Protein AF-A0A821EGK1-F1 (afdb_monomer)

pLDDT: mean 88.08, std 10.1, range [45.06, 96.31]

Secondary structure (DSSP, 8-state):
--HHHHHHHHHHHHHHHHHHHHHTTTT---SHHHHHHHHHHHHHTT---TTPPP-----TTHHHHS-HHHHHHHHHHHHHHTT-SEETTEEHHHHHHHHHHHHHTT---

Mean predicted aligned error: 6.07 Å

Foldseek 3Di:
DPVVLLVLQVVLCVQCVVVCVVPPVVPDDPDPVSVVVVVVVCVVVVVDDPPDDDDDDDDPPPVVPPDLVVVLVVVLVSCVVVPHCDTPNHGSVVSSVSSSSCSVVVPHD

Sequence (109 aa):
MNMPTTGISKFLDKIIRPIFDKHARSTTIIDGVDLIHRLEAYTTNGYLKPKTYLCTFDITDLYTMLPQEQSLDILIEFLAQHGYQKVQNIPIDIIRKLAIIVIKENVFV

Structure (mmCIF, N/CA/C/O backbone):
data_AF-A0A821EGK1-F1
#
_entry.id   AF-A0A821EGK1-F1
#
loop_
_atom_site.group_PDB
_atom_site.id
_atom_site.type_symbol
_atom_site.label_atom_id
_atom_site.label_alt_id
_atom_site.label_comp_id
_atom_site.label_asym_id
_atom_site.label_entity_id
_atom_site.label_seq_id
_atom_site.pdbx_PDB_ins_code
_atom_site.Cartn_x
_atom_site.Cartn_y
_atom_site.Cartn_z
_atom_site.occupancy
_atom_site.B_iso_or_equiv
_atom_site.auth_seq_id
_atom_site.auth_comp_id
_atom_site.auth_asym_id
_atom_site.auth_atom_id
_atom_site.pdbx_PDB_model_num
ATOM 1 N N . MET A 1 1 ? 20.952 15.589 -5.021 1.00 45.06 1 MET A N 1
ATOM 2 C CA . MET A 1 1 ? 19.787 16.089 -5.785 1.00 45.06 1 MET A CA 1
ATOM 3 C C . MET A 1 1 ? 19.692 15.263 -7.070 1.00 45.06 1 MET A C 1
ATOM 5 O O . MET A 1 1 ? 20.195 15.686 -8.100 1.00 45.06 1 MET A O 1
ATOM 9 N N . ASN A 1 2 ? 19.129 14.049 -7.009 1.00 58.06 2 ASN A N 1
ATOM 10 C CA . ASN A 1 2 ? 19.036 13.154 -8.176 1.00 58.06 2 ASN A CA 1
ATOM 11 C C . ASN A 1 2 ? 17.742 13.458 -8.951 1.00 58.06 2 ASN A C 1
ATOM 13 O O . ASN A 1 2 ? 16.775 12.702 -8.889 1.00 58.06 2 ASN A O 1
ATOM 17 N N . MET A 1 3 ? 17.720 14.597 -9.661 1.00 68.44 3 MET A N 1
ATOM 18 C CA . MET A 1 3 ? 16.572 15.044 -10.473 1.00 68.44 3 MET A CA 1
ATOM 19 C C . MET A 1 3 ? 15.967 13.952 -11.386 1.00 68.44 3 MET A C 1
ATOM 21 O O . MET A 1 3 ? 14.739 13.878 -11.457 1.00 68.44 3 MET A O 1
ATOM 25 N N . PRO A 1 4 ? 16.759 13.079 -12.046 1.00 76.81 4 PRO A N 1
ATOM 26 C CA . PRO A 1 4 ? 16.209 12.018 -12.891 1.00 76.81 4 PRO A CA 1
ATOM 27 C C . PRO A 1 4 ? 15.414 10.972 -12.099 1.00 76.81 4 PRO A C 1
ATOM 29 O O . PRO A 1 4 ? 14.304 10.615 -12.488 1.00 76.81 4 PRO A O 1
ATOM 32 N N . THR A 1 5 ? 15.939 10.525 -10.956 1.00 82.25 5 THR A N 1
ATOM 33 C CA . THR A 1 5 ? 15.305 9.505 -10.108 1.00 82.25 5 THR A CA 1
ATOM 34 C C . THR A 1 5 ? 14.008 10.018 -9.487 1.00 82.25 5 THR A C 1
ATOM 36 O O . THR A 1 5 ? 13.006 9.308 -9.474 1.00 82.25 5 THR A O 1
ATOM 39 N N . THR A 1 6 ? 13.977 11.284 -9.061 1.00 85.62 6 THR A N 1
ATOM 40 C CA . THR A 1 6 ? 12.742 11.950 -8.611 1.00 85.62 6 THR A CA 1
ATOM 41 C C . THR A 1 6 ? 11.693 11.994 -9.727 1.00 85.62 6 THR A C 1
ATOM 43 O O . THR A 1 6 ? 10.507 11.800 -9.464 1.00 85.62 6 THR A O 1
ATOM 46 N N . GLY A 1 7 ? 12.113 12.217 -10.978 1.00 88.12 7 GLY A N 1
ATOM 47 C CA . GLY A 1 7 ? 11.231 12.155 -12.146 1.00 88.12 7 GLY A CA 1
ATOM 48 C C . GLY A 1 7 ? 10.629 10.764 -12.357 1.00 88.12 7 GLY A C 1
ATOM 49 O O . GLY A 1 7 ? 9.425 10.651 -12.581 1.00 88.12 7 GLY A O 1
ATOM 50 N N . ILE A 1 8 ? 11.440 9.712 -12.210 1.00 88.75 8 ILE A N 1
ATOM 51 C CA . ILE A 1 8 ? 10.978 8.317 -12.283 1.00 88.75 8 ILE A CA 1
ATOM 52 C C . ILE A 1 8 ? 9.999 8.007 -11.145 1.00 88.75 8 ILE A C 1
ATOM 54 O O . ILE A 1 8 ? 8.943 7.440 -11.413 1.00 88.75 8 ILE A O 1
ATOM 58 N N . SER A 1 9 ? 10.291 8.421 -9.906 1.00 88.88 9 SER A N 1
ATOM 59 C CA . SER A 1 9 ? 9.383 8.216 -8.766 1.00 88.88 9 SER A CA 1
ATOM 60 C C . SER A 1 9 ? 8.027 8.878 -8.999 1.00 88.88 9 SER A C 1
ATOM 62 O O . SER A 1 9 ? 6.997 8.222 -8.881 1.00 88.88 9 SER A O 1
ATOM 64 N N . LYS A 1 10 ? 8.009 10.153 -9.409 1.00 92.00 10 LYS A N 1
ATOM 65 C CA . LYS A 1 10 ? 6.759 10.874 -9.717 1.00 92.00 10 LYS A CA 1
ATOM 66 C C . LYS A 1 10 ? 5.984 10.231 -10.863 1.00 92.00 10 LYS A C 1
ATOM 68 O O . LYS A 1 10 ? 4.757 10.205 -10.853 1.00 92.00 10 LYS A O 1
ATOM 73 N N . PHE A 1 11 ? 6.695 9.739 -11.873 1.00 92.88 11 PHE A N 1
ATOM 74 C CA . PHE A 1 11 ? 6.076 9.032 -12.984 1.00 92.88 11 PHE A CA 1
ATOM 75 C C . PHE A 1 11 ? 5.440 7.714 -12.534 1.00 92.88 11 PHE A C 1
ATOM 77 O O . PHE A 1 11 ? 4.289 7.452 -12.879 1.00 92.88 11 PHE A O 1
ATOM 84 N N . LEU A 1 12 ? 6.160 6.914 -11.743 1.00 92.56 12 LEU A N 1
ATOM 85 C CA . LEU A 1 12 ? 5.641 5.673 -11.178 1.00 92.56 12 LEU A CA 1
ATOM 86 C C . LEU A 1 12 ? 4.432 5.926 -10.280 1.00 92.56 12 LEU A C 1
ATOM 88 O O . LEU A 1 12 ? 3.421 5.248 -10.443 1.00 92.56 12 LEU A O 1
ATOM 92 N N . ASP A 1 13 ? 4.491 6.933 -9.408 1.00 92.25 13 ASP A N 1
ATOM 93 C CA . ASP A 1 13 ? 3.347 7.334 -8.590 1.00 92.25 13 ASP A CA 1
ATOM 94 C C . ASP A 1 13 ? 2.137 7.670 -9.471 1.00 92.25 13 ASP A C 1
ATOM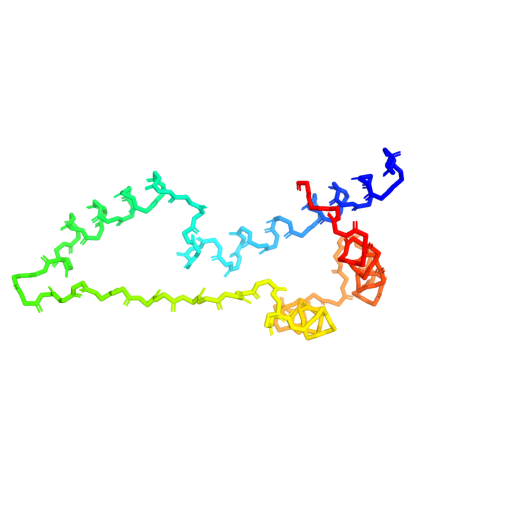 96 O O . ASP A 1 13 ? 1.077 7.067 -9.326 1.00 92.25 13 ASP A O 1
ATOM 100 N N . LYS A 1 14 ? 2.313 8.514 -10.492 1.00 94.38 14 LYS A N 1
ATOM 101 C CA . LYS A 1 14 ? 1.229 8.898 -11.408 1.00 94.38 14 LYS A CA 1
ATOM 102 C C . LYS A 1 14 ? 0.544 7.704 -12.085 1.00 94.38 14 LYS A C 1
ATOM 104 O O . LYS A 1 14 ? -0.661 7.767 -12.339 1.00 94.38 14 LYS A O 1
ATOM 109 N N . ILE A 1 15 ? 1.285 6.652 -12.436 1.00 94.25 15 ILE A N 1
ATOM 110 C CA . ILE A 1 15 ? 0.708 5.493 -13.135 1.00 94.25 15 ILE A CA 1
ATOM 111 C C . ILE A 1 15 ? 0.181 4.415 -12.179 1.00 94.25 15 ILE A C 1
ATOM 113 O O . ILE A 1 15 ? -0.791 3.741 -12.522 1.00 94.25 15 ILE A O 1
ATOM 117 N N . ILE A 1 16 ? 0.786 4.257 -10.996 1.00 92.62 16 ILE A N 1
ATOM 118 C CA . ILE A 1 16 ? 0.422 3.225 -10.013 1.00 92.62 16 ILE A CA 1
ATOM 119 C C . ILE A 1 16 ? -0.681 3.720 -9.069 1.00 92.62 16 ILE A C 1
ATOM 121 O O . ILE A 1 16 ? -1.578 2.942 -8.741 1.00 92.62 16 ILE A O 1
ATOM 125 N N . ARG A 1 17 ? -0.673 5.000 -8.668 1.00 92.88 17 ARG A N 1
ATOM 126 C CA . ARG A 1 17 ? -1.635 5.586 -7.717 1.00 92.88 17 ARG A CA 1
ATOM 127 C C . ARG A 1 17 ? -3.096 5.300 -8.079 1.00 92.88 17 ARG A C 1
ATOM 129 O O . ARG A 1 17 ? -3.806 4.811 -7.207 1.00 92.88 17 ARG A O 1
ATOM 136 N N . PRO A 1 18 ? -3.550 5.447 -9.341 1.00 94.94 18 PRO A N 1
ATOM 137 C CA . PRO A 1 18 ? -4.935 5.128 -9.692 1.00 94.94 18 PRO A CA 1
ATOM 138 C C . PRO A 1 18 ? -5.287 3.640 -9.526 1.00 94.94 18 PRO A C 1
ATOM 140 O O . PRO A 1 18 ? -6.437 3.297 -9.260 1.00 94.94 18 PRO A O 1
ATOM 143 N N . ILE A 1 19 ? -4.311 2.741 -9.692 1.00 94.81 19 ILE A N 1
ATOM 144 C CA . ILE A 1 19 ? -4.501 1.296 -9.494 1.00 94.81 19 ILE A CA 1
ATOM 145 C C . ILE A 1 19 ? -4.605 0.998 -7.997 1.00 94.81 19 ILE A C 1
ATOM 147 O O . ILE A 1 19 ? -5.508 0.275 -7.576 1.00 94.81 19 ILE A O 1
ATOM 151 N N . PHE A 1 20 ? -3.725 1.598 -7.194 1.00 92.75 20 PHE A N 1
ATOM 152 C CA . PHE A 1 20 ? -3.800 1.535 -5.737 1.00 92.75 20 PHE A CA 1
ATOM 153 C C . PHE A 1 20 ? -5.151 2.057 -5.225 1.00 92.75 20 PHE A C 1
ATOM 155 O O . PHE A 1 20 ? -5.821 1.372 -4.450 1.00 92.75 20 PHE A O 1
ATOM 162 N N . ASP A 1 21 ? -5.595 3.216 -5.713 1.00 93.69 21 ASP A N 1
ATOM 163 C CA . ASP A 1 21 ? -6.856 3.835 -5.301 1.00 93.69 21 ASP A CA 1
ATOM 164 C C . ASP A 1 21 ? -8.064 2.952 -5.613 1.00 93.69 21 ASP A C 1
ATOM 166 O O . ASP A 1 21 ? -9.015 2.872 -4.836 1.00 93.69 21 ASP A O 1
ATOM 170 N N . LYS A 1 22 ? -8.003 2.232 -6.732 1.00 95.06 22 LYS A N 1
ATOM 171 C CA . LYS A 1 22 ? -9.056 1.312 -7.149 1.00 95.06 22 LYS A CA 1
ATOM 172 C C . LYS A 1 22 ? -9.104 0.029 -6.316 1.00 95.06 22 LYS A C 1
ATOM 174 O O . LYS A 1 22 ? -10.196 -0.472 -6.059 1.00 95.06 22 LYS A O 1
ATOM 179 N N . HIS A 1 23 ? -7.953 -0.534 -5.950 1.00 94.88 23 HIS A N 1
ATOM 180 C CA . HIS A 1 23 ? -7.878 -1.905 -5.430 1.00 94.88 23 HIS A CA 1
ATOM 181 C C . HIS A 1 23 ? -7.527 -2.015 -3.942 1.00 94.88 23 HIS A C 1
ATOM 183 O O . HIS A 1 23 ? -7.951 -2.973 -3.304 1.00 94.88 23 HIS A O 1
ATOM 189 N N . ALA A 1 24 ? -6.794 -1.054 -3.381 1.00 93.00 24 ALA A N 1
ATOM 190 C CA . ALA A 1 24 ? -6.252 -1.140 -2.022 1.00 93.00 24 ALA A CA 1
ATOM 191 C C . ALA A 1 24 ? -6.717 -0.007 -1.095 1.00 93.00 24 ALA A C 1
ATOM 193 O O . ALA A 1 24 ? -6.743 -0.176 0.125 1.00 93.00 24 ALA A O 1
ATOM 194 N N . ARG A 1 25 ? -7.147 1.143 -1.635 1.00 91.88 25 ARG A N 1
ATOM 195 C CA . ARG A 1 25 ? -7.533 2.308 -0.818 1.00 91.88 25 ARG A CA 1
ATOM 196 C C . ARG A 1 25 ? -8.608 2.003 0.214 1.00 91.88 25 ARG A C 1
ATOM 198 O O . ARG A 1 25 ? -8.551 2.552 1.310 1.00 91.88 25 ARG A O 1
ATOM 205 N N . SER A 1 26 ? -9.574 1.143 -0.099 1.00 90.75 26 SER A N 1
ATOM 206 C CA . SER A 1 26 ? -10.650 0.783 0.833 1.00 90.75 26 SER A CA 1
ATOM 207 C C . SER A 1 26 ? -10.129 0.073 2.087 1.00 90.75 26 SER A C 1
ATOM 209 O O . SER A 1 26 ? -10.703 0.250 3.159 1.00 90.75 26 SER A O 1
ATOM 211 N N . THR A 1 27 ? -9.009 -0.643 1.997 1.00 90.38 27 THR A N 1
ATOM 212 C CA . THR A 1 27 ? -8.388 -1.375 3.111 1.00 90.38 27 THR A CA 1
ATOM 213 C C . THR A 1 27 ? -7.191 -0.655 3.727 1.00 90.38 27 THR A C 1
ATOM 215 O O . THR A 1 27 ? -6.785 -0.994 4.833 1.00 90.38 27 THR A O 1
ATOM 218 N N . THR A 1 28 ? -6.628 0.344 3.046 1.00 91.56 28 THR A N 1
ATOM 219 C CA . THR A 1 28 ? -5.462 1.090 3.530 1.00 91.56 28 THR A CA 1
ATOM 220 C C . THR A 1 28 ? -5.870 2.356 4.276 1.00 91.56 28 THR A C 1
ATOM 222 O O . THR A 1 28 ? -6.589 3.204 3.741 1.00 91.56 28 THR A O 1
ATOM 225 N N . ILE A 1 29 ? -5.349 2.494 5.494 1.00 91.12 29 ILE A N 1
ATOM 226 C CA . ILE A 1 29 ? -5.346 3.739 6.265 1.00 91.12 29 ILE A CA 1
ATOM 227 C C . ILE A 1 29 ? -4.140 4.560 5.808 1.00 91.12 29 ILE A C 1
ATOM 229 O O . ILE A 1 29 ? -3.017 4.060 5.842 1.00 91.12 29 ILE A O 1
ATOM 233 N N . ILE A 1 30 ? -4.372 5.789 5.352 1.00 90.00 30 ILE A N 1
ATOM 234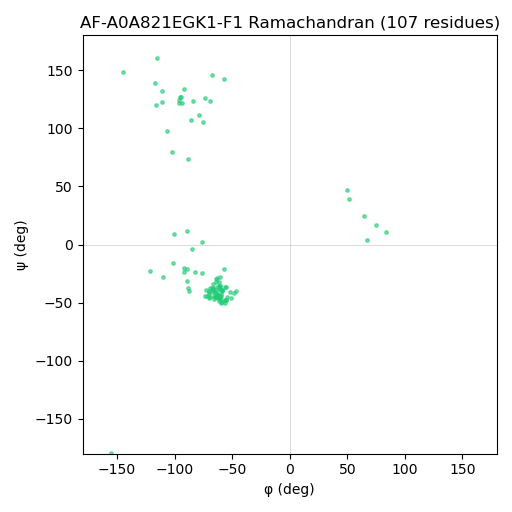 C CA . ILE A 1 30 ? -3.297 6.644 4.815 1.00 90.00 30 ILE A CA 1
ATOM 235 C C . ILE A 1 30 ? -2.618 7.455 5.920 1.00 90.00 30 ILE A C 1
ATOM 237 O O . ILE A 1 30 ? -1.400 7.608 5.915 1.00 90.00 30 ILE A O 1
ATOM 241 N N . ASP A 1 31 ? -3.401 7.971 6.863 1.00 90.75 31 ASP A N 1
ATOM 242 C CA . ASP A 1 31 ? -2.920 8.813 7.950 1.00 90.75 31 ASP A CA 1
ATOM 243 C C . ASP A 1 31 ? -3.869 8.758 9.160 1.00 90.75 31 ASP A C 1
ATOM 245 O O . ASP A 1 31 ? -4.884 8.052 9.166 1.00 90.75 31 ASP A O 1
ATOM 249 N N . GLY A 1 32 ? -3.523 9.506 10.211 1.00 91.94 32 GLY A N 1
ATOM 250 C CA . GLY A 1 32 ? -4.329 9.582 11.426 1.00 91.94 32 GLY A CA 1
ATOM 251 C C . GLY A 1 32 ? -5.712 10.200 11.207 1.00 91.94 32 GLY A C 1
ATOM 252 O O . GLY A 1 32 ? -6.663 9.786 11.861 1.00 91.94 32 GLY A O 1
ATOM 253 N N . VAL A 1 33 ? -5.864 11.144 10.277 1.00 94.75 33 VAL A N 1
ATOM 254 C CA . VAL A 1 33 ? -7.158 11.786 9.998 1.00 94.75 33 VAL A CA 1
ATOM 255 C C . VAL A 1 33 ? -8.092 10.805 9.281 1.00 94.75 33 VAL A C 1
ATOM 257 O O . VAL A 1 33 ? -9.249 10.652 9.672 1.00 94.75 33 VAL A O 1
ATOM 260 N N . ASP A 1 34 ? -7.582 10.078 8.285 1.00 94.19 34 ASP A N 1
ATOM 261 C CA . ASP A 1 34 ? -8.285 8.993 7.593 1.00 94.19 34 ASP A CA 1
ATOM 262 C C . ASP A 1 34 ? -8.695 7.882 8.570 1.00 94.19 34 ASP A C 1
ATOM 264 O O . ASP A 1 34 ? -9.819 7.382 8.499 1.00 94.19 34 ASP A O 1
ATOM 268 N N . LEU A 1 35 ? -7.827 7.535 9.529 1.00 93.81 35 LEU A N 1
ATOM 269 C CA . LEU A 1 35 ? -8.159 6.587 10.594 1.00 93.81 35 LEU A CA 1
ATOM 270 C C . LEU A 1 35 ? -9.347 7.061 11.438 1.00 93.81 35 LEU A C 1
ATOM 272 O O . LEU A 1 35 ? -10.284 6.287 11.643 1.00 93.81 35 LEU A O 1
ATOM 276 N N . ILE A 1 36 ? -9.321 8.306 11.920 1.00 94.88 36 ILE A N 1
ATOM 277 C CA . ILE A 1 36 ? -10.394 8.842 12.768 1.00 94.88 36 ILE A CA 1
ATOM 278 C C . ILE A 1 36 ? -11.725 8.851 12.013 1.00 94.88 36 ILE A C 1
ATOM 280 O O . ILE A 1 36 ? -12.697 8.286 12.514 1.00 94.88 36 ILE A O 1
ATOM 284 N N . HIS A 1 37 ? -11.762 9.361 10.778 1.00 94.81 37 HIS A N 1
ATOM 285 C CA . HIS A 1 37 ? -12.990 9.356 9.972 1.00 94.81 37 HIS A CA 1
ATOM 286 C C . HIS A 1 37 ? -13.534 7.935 9.737 1.00 94.81 37 HIS A C 1
ATOM 288 O O . HIS A 1 37 ? -14.744 7.696 9.796 1.00 94.81 37 HIS A O 1
ATOM 294 N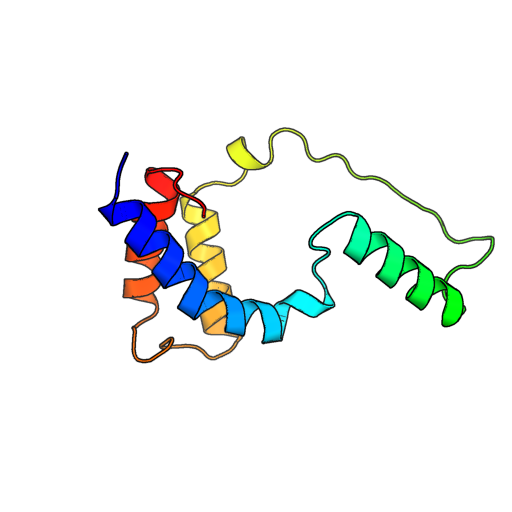 N . ARG A 1 38 ? -12.655 6.953 9.498 1.00 93.19 38 ARG A N 1
ATOM 295 C CA . ARG A 1 38 ? -13.060 5.545 9.342 1.00 93.19 38 ARG A CA 1
ATOM 296 C C . ARG A 1 38 ? -13.591 4.946 10.640 1.00 93.19 38 ARG A C 1
ATOM 298 O O . ARG A 1 38 ? -14.549 4.175 10.596 1.00 93.19 38 ARG A O 1
ATOM 305 N N . LEU A 1 39 ? -13.006 5.297 11.783 1.00 93.06 39 LEU A N 1
ATOM 306 C CA . LEU A 1 39 ? -13.462 4.838 13.095 1.00 93.06 39 LEU A CA 1
ATOM 307 C C . LEU A 1 39 ? -14.824 5.447 13.468 1.00 93.06 39 LEU A C 1
ATOM 309 O O . LEU A 1 39 ? -15.681 4.748 14.014 1.00 93.06 39 LEU A O 1
ATOM 313 N N . GLU A 1 40 ? -15.066 6.709 13.118 1.00 95.25 40 GLU A N 1
ATOM 314 C CA . GLU A 1 40 ? -16.375 7.358 13.264 1.00 95.25 40 GLU A CA 1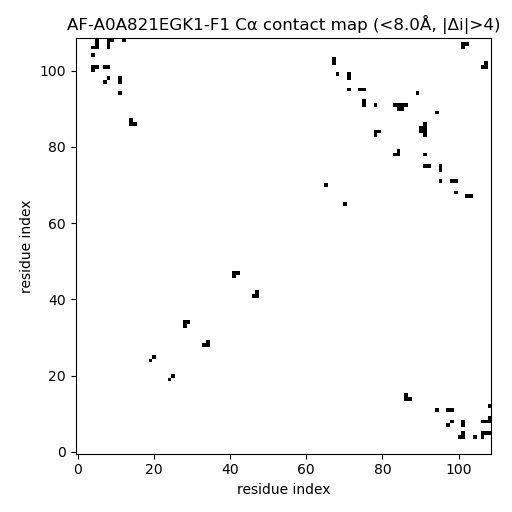
ATOM 315 C C . GLU A 1 40 ? -17.444 6.665 12.413 1.00 95.25 40 GLU A C 1
ATOM 317 O O . GLU A 1 40 ? -18.526 6.344 12.914 1.00 95.25 40 GLU A O 1
ATOM 322 N N . ALA A 1 41 ? -17.135 6.347 11.151 1.00 94.56 41 ALA A N 1
ATOM 323 C CA . ALA A 1 41 ? -18.036 5.585 10.287 1.00 94.56 41 ALA A CA 1
ATOM 324 C C . ALA A 1 41 ? -18.295 4.170 10.838 1.00 94.56 41 ALA A C 1
ATOM 326 O O . ALA A 1 41 ? -19.437 3.710 10.879 1.00 94.56 41 ALA A O 1
ATOM 327 N N . TYR A 1 42 ? -17.252 3.485 11.315 1.00 93.69 42 TYR A N 1
ATOM 328 C CA . TYR A 1 42 ? -17.357 2.169 11.953 1.00 93.69 42 TYR A CA 1
ATOM 329 C C . TYR A 1 42 ? -18.267 2.201 13.193 1.00 93.69 42 TYR A C 1
ATOM 331 O O . TYR A 1 42 ? -19.078 1.296 13.407 1.00 93.69 42 TYR A O 1
ATOM 339 N N . THR A 1 43 ? -18.179 3.278 13.975 1.00 94.81 43 THR A N 1
ATOM 340 C CA . THR A 1 43 ? -19.022 3.518 15.153 1.00 94.81 43 THR A CA 1
ATOM 341 C C . THR A 1 43 ? -20.466 3.826 14.758 1.00 94.81 43 THR A C 1
AT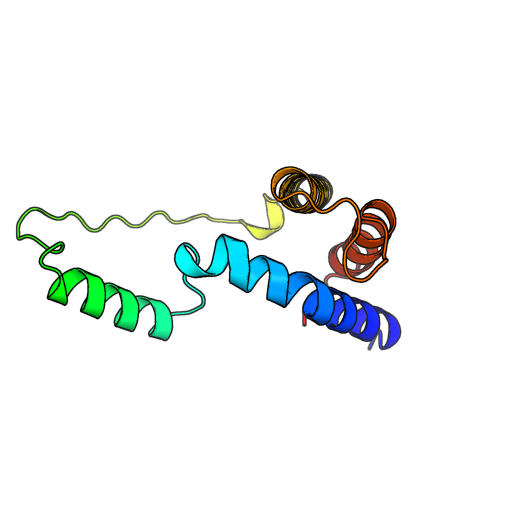OM 343 O O . THR A 1 43 ? -21.385 3.216 15.298 1.00 94.81 43 THR A O 1
ATOM 346 N N . THR A 1 44 ? -20.673 4.702 13.771 1.00 96.31 44 THR A N 1
ATOM 347 C CA . THR A 1 44 ? -22.002 5.089 13.259 1.00 96.31 44 THR A CA 1
ATOM 348 C C . THR A 1 44 ? -22.770 3.890 12.701 1.00 96.31 44 T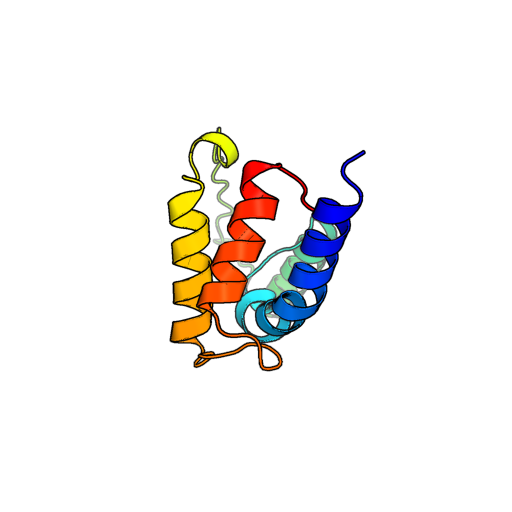HR A C 1
ATOM 350 O O . THR A 1 44 ? -23.974 3.769 12.903 1.00 96.31 44 THR A O 1
ATOM 353 N N . ASN A 1 45 ? -22.062 2.950 12.071 1.00 95.75 45 ASN A N 1
ATOM 354 C CA . ASN A 1 45 ? -22.634 1.698 11.574 1.00 95.75 45 ASN A CA 1
ATOM 355 C C . ASN A 1 45 ? -22.905 0.652 12.680 1.00 95.75 45 ASN A C 1
ATOM 357 O O . ASN A 1 45 ? -23.328 -0.465 12.385 1.00 95.75 45 ASN A O 1
ATOM 361 N N . GLY A 1 46 ? -22.652 0.978 13.952 1.00 95.38 46 GLY A N 1
ATOM 362 C CA . GLY A 1 46 ? -22.920 0.103 15.097 1.00 95.38 46 GLY A CA 1
ATOM 363 C C . GLY A 1 46 ? -21.934 -1.060 15.260 1.00 95.38 46 GLY A C 1
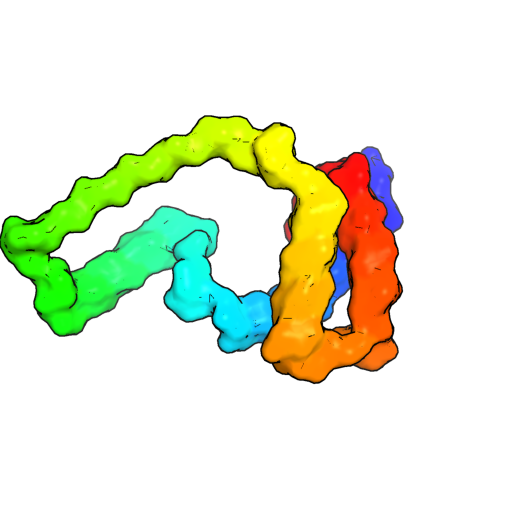ATOM 364 O O . GLY A 1 46 ? -22.227 -2.025 15.975 1.00 95.38 46 GLY A O 1
ATOM 365 N N . TYR A 1 47 ? -20.770 -1.005 14.604 1.00 94.75 47 TYR A N 1
ATOM 366 C CA . TYR A 1 47 ? -19.771 -2.073 14.684 1.00 94.75 47 TYR A CA 1
ATOM 367 C C . TYR A 1 47 ? -18.881 -1.973 15.931 1.00 94.75 47 TYR A C 1
ATOM 369 O O . TYR A 1 47 ? -18.353 -2.990 16.390 1.00 94.75 47 TYR A O 1
ATOM 377 N N . LEU A 1 48 ? -18.736 -0.776 16.514 1.00 94.38 48 LEU A N 1
ATOM 378 C CA . LEU A 1 48 ? -18.052 -0.586 17.792 1.00 94.38 48 LEU A CA 1
ATOM 379 C C . LEU A 1 48 ? -18.989 -0.971 18.945 1.00 94.38 48 LEU A C 1
ATOM 381 O O . LEU A 1 48 ? -19.991 -0.304 19.197 1.00 94.38 48 LEU A O 1
ATOM 385 N N . LYS A 1 49 ? -18.673 -2.065 19.643 1.00 94.38 49 LYS A N 1
ATOM 386 C CA . LYS A 1 49 ? -19.479 -2.617 20.740 1.00 94.38 49 LYS A CA 1
ATOM 387 C C . LYS A 1 49 ? -18.702 -2.546 22.057 1.00 94.38 49 LYS A C 1
ATOM 389 O O . LYS A 1 49 ? -17.475 -2.542 22.031 1.00 94.38 49 LYS A O 1
ATOM 394 N N . PRO A 1 50 ? -19.371 -2.625 23.223 1.00 94.06 50 PRO A N 1
ATOM 395 C CA . PRO A 1 50 ? -18.687 -2.649 24.522 1.00 94.06 50 PRO A CA 1
ATOM 396 C C . PRO A 1 50 ? -17.656 -3.779 24.690 1.00 94.06 50 PRO A C 1
ATOM 398 O O . PRO A 1 50 ? -16.781 -3.690 25.540 1.00 94.06 50 PRO A O 1
ATOM 401 N N . LYS A 1 51 ? -17.766 -4.854 23.897 1.00 94.56 51 LYS A N 1
ATOM 402 C CA . LYS A 1 51 ? -16.836 -5.997 23.891 1.00 94.56 51 LYS A CA 1
ATOM 403 C C . LYS A 1 51 ? -15.812 -5.951 22.748 1.00 94.56 51 LYS A C 1
ATOM 405 O O . LYS A 1 51 ? -15.141 -6.948 22.500 1.00 94.56 51 LYS A O 1
ATOM 410 N N . THR A 1 52 ? -15.730 -4.850 22.005 1.00 93.75 52 THR A N 1
ATOM 411 C CA . THR A 1 52 ? -14.716 -4.682 20.961 1.00 93.75 52 THR A CA 1
ATOM 412 C C . THR A 1 52 ? -13.363 -4.434 21.618 1.00 93.75 52 THR A C 1
ATOM 414 O O . THR A 1 52 ? -13.220 -3.514 22.418 1.00 93.75 52 THR A O 1
ATOM 417 N N . TYR A 1 53 ? -12.368 -5.243 21.260 1.00 93.56 53 TYR A N 1
ATOM 418 C CA . TYR A 1 53 ? -10.989 -5.046 21.693 1.00 93.56 53 TYR A CA 1
ATOM 419 C C . TYR A 1 53 ? -10.239 -4.202 20.670 1.00 93.56 53 TYR A C 1
ATOM 421 O O . TYR A 1 53 ? -10.310 -4.462 19.469 1.00 93.56 53 TYR A O 1
ATOM 429 N N . LEU A 1 54 ? -9.508 -3.207 21.164 1.00 90.06 54 LEU A N 1
ATOM 430 C CA . LEU A 1 54 ? -8.509 -2.494 20.384 1.00 90.06 54 LEU A CA 1
ATOM 431 C C . LEU A 1 54 ? -7.155 -3.131 20.684 1.00 90.06 54 LEU A C 1
ATOM 433 O O . LEU A 1 54 ? -6.740 -3.196 21.841 1.00 90.06 54 LEU A O 1
ATOM 437 N N . CYS A 1 55 ? -6.496 -3.617 19.640 1.00 90.50 55 CYS A N 1
ATOM 438 C CA . CYS A 1 55 ? -5.178 -4.229 19.725 1.00 90.50 55 CYS A CA 1
ATOM 439 C C . CYS A 1 55 ? -4.200 -3.394 18.906 1.00 90.50 55 CYS A C 1
ATOM 441 O O . CYS A 1 55 ? -4.525 -2.973 17.795 1.00 90.50 55 CYS A O 1
ATOM 443 N N . THR A 1 56 ? -2.998 -3.210 19.436 1.00 87.94 56 THR A N 1
ATOM 444 C CA . THR A 1 56 ? -1.894 -2.573 18.721 1.00 87.94 56 THR A CA 1
ATOM 445 C C . THR A 1 56 ? -0.841 -3.627 18.438 1.00 87.94 56 THR A C 1
ATOM 447 O O . THR A 1 56 ? -0.454 -4.374 19.335 1.00 87.94 56 THR A O 1
ATOM 450 N N . PHE A 1 57 ? -0.377 -3.671 17.195 1.00 84.81 57 PHE A N 1
ATOM 451 C CA . PHE A 1 57 ? 0.809 -4.420 16.809 1.00 84.81 57 PHE A CA 1
ATOM 452 C C . PHE A 1 57 ? 1.876 -3.402 16.452 1.00 84.81 57 PHE A C 1
ATOM 454 O O . PHE A 1 57 ? 1.643 -2.548 15.598 1.00 84.81 57 PHE A O 1
ATOM 461 N N . ASP A 1 58 ? 3.012 -3.477 17.131 1.00 82.94 58 ASP A N 1
ATOM 462 C CA . ASP A 1 58 ? 4.172 -2.674 16.784 1.00 82.94 58 ASP A CA 1
ATOM 463 C C . ASP A 1 58 ? 5.098 -3.516 15.906 1.00 82.94 58 ASP A C 1
ATOM 465 O O . ASP A 1 58 ? 5.470 -4.633 16.276 1.00 82.94 58 ASP A O 1
ATOM 469 N N . ILE A 1 59 ? 5.412 -2.999 14.721 1.00 77.81 59 ILE A N 1
ATOM 470 C CA . ILE A 1 59 ? 6.358 -3.623 13.800 1.00 77.81 59 ILE A CA 1
ATOM 471 C C . ILE A 1 59 ? 7.620 -2.775 13.843 1.00 77.81 59 ILE A C 1
ATOM 473 O O . ILE A 1 59 ? 7.724 -1.748 13.168 1.00 77.81 59 ILE A O 1
ATOM 477 N N . THR A 1 60 ? 8.589 -3.218 14.638 1.00 77.75 60 THR A N 1
ATOM 478 C CA . THR A 1 60 ? 9.925 -2.628 14.646 1.00 77.75 60 THR A CA 1
ATOM 479 C C . THR A 1 60 ? 10.617 -2.927 13.318 1.00 77.75 60 THR A C 1
ATOM 481 O O . THR A 1 60 ? 10.415 -3.991 12.735 1.00 77.75 60 THR A O 1
ATOM 484 N N . ASP A 1 61 ? 11.447 -2.002 12.832 1.00 68.69 61 ASP A N 1
ATOM 485 C CA . ASP A 1 61 ? 12.379 -2.275 11.730 1.00 68.69 61 ASP A CA 1
ATOM 486 C C . ASP A 1 61 ? 11.740 -2.619 10.365 1.00 68.69 61 ASP A C 1
ATOM 488 O O . ASP A 1 61 ? 12.381 -3.213 9.502 1.00 68.69 61 ASP A O 1
ATOM 492 N N . LEU A 1 62 ? 10.500 -2.183 10.101 1.00 65.50 62 LEU A N 1
ATOM 493 C CA . LEU A 1 62 ? 9.779 -2.480 8.849 1.00 65.50 62 LEU A CA 1
ATOM 494 C C . LEU A 1 62 ? 10.611 -2.213 7.574 1.00 65.50 62 LEU A C 1
ATOM 496 O O . LEU A 1 62 ? 10.602 -3.015 6.644 1.00 65.50 62 LEU A O 1
ATOM 500 N N . TYR A 1 63 ? 11.360 -1.107 7.538 1.00 55.59 63 TYR A N 1
ATOM 501 C CA . TYR A 1 63 ? 12.166 -0.715 6.375 1.00 55.59 63 TYR A CA 1
ATOM 502 C C . TYR A 1 63 ? 13.463 -1.515 6.205 1.00 55.59 63 TYR A C 1
ATOM 504 O O . TYR A 1 63 ? 13.969 -1.603 5.088 1.00 55.59 63 TYR A O 1
ATOM 512 N N . THR A 1 64 ? 14.011 -2.092 7.276 1.00 61.84 64 THR A N 1
ATOM 513 C CA . THR A 1 64 ? 15.193 -2.968 7.199 1.00 61.84 64 THR A CA 1
ATOM 514 C C . THR A 1 64 ? 14.794 -4.436 7.044 1.00 61.84 64 THR A C 1
ATOM 516 O O . THR A 1 64 ? 15.591 -5.231 6.548 1.00 61.84 64 THR A O 1
ATOM 519 N N . MET A 1 65 ? 13.556 -4.786 7.408 1.00 62.25 65 MET A N 1
ATOM 520 C CA . MET A 1 65 ? 13.005 -6.133 7.279 1.00 62.25 65 MET A CA 1
ATOM 521 C C . MET A 1 65 ? 12.271 -6.397 5.966 1.00 62.25 65 MET A C 1
ATOM 523 O O . MET A 1 65 ? 12.184 -7.563 5.598 1.00 62.25 65 MET A O 1
ATOM 527 N N . LEU A 1 66 ? 11.758 -5.381 5.259 1.00 65.25 66 LEU A N 1
ATOM 528 C CA . LEU A 1 66 ? 11.170 -5.546 3.922 1.00 65.25 66 LEU A CA 1
ATOM 529 C C . LEU A 1 66 ? 12.283 -5.723 2.878 1.00 65.25 66 LEU A C 1
ATOM 531 O O . LEU A 1 66 ? 12.942 -4.743 2.512 1.00 65.25 66 LEU A O 1
ATOM 535 N N . PRO A 1 67 ? 12.514 -6.936 2.349 1.00 77.31 67 PRO A N 1
ATOM 536 C CA . PRO A 1 67 ? 13.582 -7.149 1.388 1.00 77.31 67 PRO A CA 1
ATOM 537 C C . PRO A 1 67 ? 13.203 -6.449 0.085 1.00 77.31 67 PRO A C 1
ATOM 539 O O . PRO A 1 67 ? 12.145 -6.713 -0.482 1.00 77.31 67 PRO A O 1
ATOM 542 N N . GLN A 1 68 ? 14.062 -5.551 -0.398 1.00 79.88 68 GLN A N 1
ATOM 543 C CA . GLN A 1 68 ? 13.767 -4.688 -1.550 1.00 79.88 68 GLN A CA 1
ATOM 544 C C . GLN A 1 68 ? 13.285 -5.471 -2.785 1.00 79.88 68 GLN A C 1
ATOM 546 O O . GLN A 1 68 ? 12.337 -5.053 -3.444 1.00 79.88 68 GLN A O 1
ATOM 551 N N . GLU A 1 69 ? 13.896 -6.628 -3.063 1.00 84.56 69 GLU A N 1
ATOM 552 C CA . GLU A 1 69 ? 13.480 -7.527 -4.151 1.00 84.56 69 GLU A CA 1
ATOM 553 C C . GLU A 1 69 ? 12.082 -8.118 -3.922 1.00 84.56 69 GLU A C 1
ATOM 555 O O . GLU A 1 69 ? 11.279 -8.155 -4.849 1.00 84.56 69 GLU A O 1
ATOM 560 N N . GLN A 1 70 ? 11.735 -8.489 -2.686 1.00 86.25 70 GLN A N 1
ATOM 561 C CA . GLN A 1 70 ? 10.402 -9.014 -2.374 1.00 86.25 70 GLN A CA 1
ATOM 562 C C . GLN A 1 70 ? 9.324 -7.941 -2.543 1.00 86.25 70 GLN A C 1
ATOM 564 O O . GLN A 1 70 ? 8.256 -8.231 -3.070 1.00 86.25 70 GLN A O 1
ATOM 569 N N . SER A 1 71 ? 9.605 -6.687 -2.178 1.00 86.06 71 SER A N 1
ATOM 570 C CA . SER A 1 71 ? 8.677 -5.571 -2.411 1.00 86.06 71 SER A CA 1
ATOM 571 C C . SER A 1 71 ? 8.381 -5.362 -3.901 1.00 86.06 71 SER A C 1
ATOM 573 O O . SER A 1 71 ? 7.255 -5.031 -4.278 1.00 86.06 71 SER A O 1
ATOM 575 N N . LEU A 1 72 ? 9.377 -5.577 -4.764 1.00 90.94 72 LEU A N 1
ATOM 576 C CA . LEU A 1 72 ? 9.204 -5.510 -6.215 1.00 90.94 72 LEU A CA 1
ATOM 577 C C . LEU A 1 72 ? 8.372 -6.675 -6.731 1.00 90.94 72 LEU A C 1
ATOM 579 O O . LEU A 1 72 ? 7.494 -6.470 -7.567 1.00 90.94 72 LEU A O 1
ATOM 583 N N . ASP A 1 73 ? 8.630 -7.877 -6.230 1.00 91.44 73 ASP A N 1
ATOM 584 C CA . ASP A 1 73 ? 7.885 -9.066 -6.626 1.00 91.44 73 ASP A CA 1
ATOM 585 C C . ASP A 1 73 ? 6.413 -8.956 -6.199 1.00 91.44 73 ASP A C 1
ATOM 587 O O . ASP A 1 73 ? 5.534 -9.201 -7.023 1.00 91.44 73 ASP A O 1
ATOM 591 N N . ILE A 1 74 ? 6.137 -8.447 -4.990 1.00 91.00 74 ILE A N 1
ATOM 592 C CA . ILE A 1 74 ? 4.779 -8.144 -4.506 1.00 91.00 74 ILE A CA 1
ATOM 593 C C . ILE A 1 74 ? 4.080 -7.126 -5.415 1.00 91.00 74 ILE A C 1
ATOM 595 O O . ILE A 1 74 ? 2.908 -7.304 -5.741 1.00 91.00 74 ILE A O 1
ATOM 599 N N . LEU A 1 75 ? 4.770 -6.069 -5.864 1.00 92.19 75 LEU A N 1
ATOM 600 C CA . LEU A 1 75 ? 4.187 -5.093 -6.794 1.00 92.19 75 LEU A CA 1
ATOM 601 C C . LEU A 1 75 ? 3.783 -5.750 -8.123 1.00 92.19 75 LEU A C 1
ATOM 603 O O . LEU A 1 75 ? 2.703 -5.475 -8.649 1.00 92.19 75 LEU A O 1
ATOM 607 N N . ILE A 1 76 ? 4.642 -6.604 -8.681 1.00 95.12 76 ILE A N 1
ATOM 608 C CA . ILE A 1 76 ? 4.363 -7.278 -9.954 1.00 95.12 76 ILE A CA 1
ATOM 609 C C . ILE A 1 76 ? 3.259 -8.317 -9.799 1.00 95.12 76 ILE A C 1
ATOM 611 O O . ILE A 1 76 ? 2.372 -8.387 -10.652 1.00 95.12 76 ILE A O 1
ATOM 615 N N . GLU A 1 77 ? 3.268 -9.067 -8.702 1.00 94.62 77 GLU A N 1
ATOM 616 C CA . GLU A 1 77 ? 2.204 -10.004 -8.368 1.00 94.62 77 GLU A CA 1
ATOM 617 C C . GLU A 1 77 ? 0.864 -9.279 -8.208 1.00 94.62 77 GLU A C 1
ATOM 619 O O . GLU A 1 77 ? -0.114 -9.677 -8.836 1.00 94.62 77 GLU A O 1
ATOM 624 N N . PHE A 1 78 ? 0.824 -8.171 -7.467 1.00 94.44 78 PHE A N 1
ATOM 625 C CA . PHE A 1 78 ? -0.370 -7.339 -7.305 1.00 94.44 78 PHE A CA 1
ATOM 626 C C . PHE A 1 78 ? -0.935 -6.876 -8.657 1.00 94.44 78 PHE A C 1
ATOM 628 O O . PHE A 1 78 ? -2.132 -7.016 -8.922 1.00 94.44 78 PHE A O 1
ATOM 635 N N . LEU A 1 79 ? -0.079 -6.361 -9.547 1.00 95.25 79 LEU A N 1
ATOM 636 C CA . LEU A 1 79 ? -0.498 -5.947 -10.888 1.00 95.25 79 LEU A CA 1
ATOM 637 C C . LEU A 1 79 ? -1.052 -7.135 -11.689 1.00 95.25 79 LEU A C 1
ATOM 639 O O . LEU A 1 79 ? -2.131 -7.026 -12.278 1.00 95.25 79 LEU A O 1
ATOM 643 N N . ALA A 1 80 ? -0.3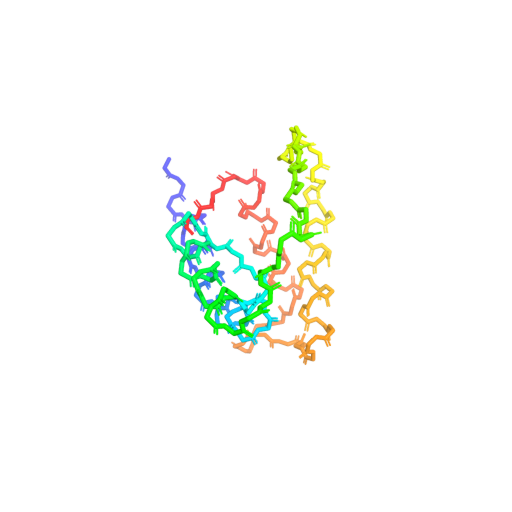68 -8.279 -11.668 1.00 94.75 80 ALA A N 1
ATOM 644 C CA . ALA A 1 80 ? -0.791 -9.478 -12.385 1.00 94.75 80 ALA A CA 1
ATOM 645 C C . ALA A 1 80 ? -2.121 -10.046 -11.856 1.00 94.75 80 ALA A C 1
ATOM 647 O O . ALA A 1 80 ? -3.011 -10.349 -12.654 1.00 94.75 80 ALA A O 1
ATOM 648 N N . GLN A 1 81 ? -2.290 -10.134 -10.532 1.00 95.38 81 GLN A N 1
ATOM 649 C CA . GLN A 1 81 ? -3.507 -10.624 -9.873 1.00 95.38 81 GLN A CA 1
ATOM 650 C C . GLN A 1 81 ? -4.731 -9.756 -10.195 1.00 95.38 81 GLN A C 1
ATOM 652 O O . GLN A 1 81 ? -5.840 -10.273 -10.329 1.00 95.38 81 GLN A O 1
ATOM 657 N N . HIS A 1 82 ? -4.540 -8.449 -10.392 1.00 94.31 82 HIS A N 1
ATOM 658 C CA . HIS A 1 82 ? -5.601 -7.537 -10.827 1.00 94.31 82 HIS A CA 1
ATOM 659 C C . HIS A 1 82 ? -5.737 -7.412 -12.357 1.00 94.31 82 HIS A C 1
ATOM 661 O O . HIS A 1 82 ? -6.469 -6.550 -12.846 1.00 94.31 82 HIS A O 1
ATOM 667 N N . GLY A 1 83 ? -5.081 -8.293 -13.120 1.00 93.50 83 GLY A N 1
ATOM 668 C CA . GLY A 1 83 ? -5.236 -8.413 -14.572 1.00 93.50 83 GLY A CA 1
ATOM 669 C C . GLY A 1 83 ? -4.388 -7.442 -15.399 1.00 93.50 83 GLY A C 1
ATOM 670 O O . GLY A 1 83 ? -4.580 -7.340 -16.613 1.00 93.50 83 GLY A O 1
ATOM 671 N N . TYR A 1 84 ? -3.439 -6.732 -14.787 1.00 94.38 84 TYR A N 1
ATOM 672 C CA . TYR A 1 84 ? -2.556 -5.806 -15.488 1.00 94.38 84 TYR A CA 1
ATOM 673 C C . TYR A 1 84 ? -1.337 -6.540 -16.052 1.00 94.38 84 TYR A C 1
ATOM 675 O O . TYR A 1 84 ? -0.405 -6.885 -15.336 1.00 94.38 84 TYR A O 1
ATOM 683 N N . GLN A 1 85 ? -1.316 -6.717 -17.373 1.00 91.94 85 GLN A N 1
ATOM 684 C CA . GLN A 1 85 ? -0.104 -7.097 -18.123 1.00 91.94 85 GLN A CA 1
ATOM 685 C C . GLN A 1 85 ? 0.691 -5.865 -18.584 1.00 91.94 85 GLN A C 1
ATOM 687 O O . GLN A 1 85 ? 1.887 -5.935 -18.878 1.00 91.94 85 GLN A O 1
ATOM 692 N N . LYS A 1 86 ? 0.012 -4.713 -18.644 1.00 93.38 86 LYS A N 1
ATOM 693 C CA . LYS A 1 86 ? 0.576 -3.392 -18.921 1.00 93.38 86 LYS A CA 1
ATOM 694 C C . LYS A 1 86 ? -0.174 -2.338 -18.107 1.00 93.38 86 LYS A C 1
ATOM 696 O O . LYS A 1 86 ? -1.384 -2.460 -17.921 1.00 93.38 86 LYS A O 1
ATOM 701 N N . VAL A 1 87 ? 0.511 -1.273 -17.705 1.00 92.94 87 VAL A N 1
ATOM 702 C CA . VAL A 1 87 ? -0.099 -0.075 -17.109 1.00 92.94 87 VAL A CA 1
ATOM 703 C C . VAL A 1 87 ? 0.157 1.099 -18.040 1.00 92.94 87 VAL A C 1
ATOM 705 O O . VAL A 1 87 ? 1.304 1.407 -18.336 1.00 92.94 87 VAL A O 1
ATOM 708 N N . GLN A 1 88 ? -0.903 1.736 -18.547 1.00 90.81 88 GLN A N 1
ATOM 709 C CA . GLN A 1 88 ? -0.790 2.839 -19.517 1.00 90.81 88 GLN A CA 1
ATOM 710 C C . GLN A 1 88 ? 0.134 2.498 -20.710 1.00 90.81 88 GLN A C 1
ATOM 712 O O . GLN A 1 88 ? 1.006 3.275 -21.082 1.00 90.81 88 GLN A O 1
ATOM 717 N N . ASN A 1 89 ? -0.046 1.309 -21.298 1.00 91.62 89 ASN A N 1
ATOM 718 C CA . ASN A 1 89 ? 0.783 0.733 -22.373 1.00 91.62 89 ASN A CA 1
ATOM 719 C C . ASN A 1 89 ? 2.226 0.356 -21.998 1.00 91.62 89 ASN A C 1
ATOM 721 O O . ASN A 1 89 ? 2.959 -0.135 -22.856 1.00 91.62 89 ASN A O 1
ATOM 725 N N . ILE A 1 90 ? 2.618 0.492 -20.733 1.00 93.62 90 ILE A N 1
ATOM 726 C CA . ILE A 1 90 ? 3.948 0.124 -20.244 1.00 93.62 90 ILE A CA 1
ATOM 727 C C . ILE A 1 90 ? 3.902 -1.310 -19.713 1.00 93.62 90 ILE A C 1
ATOM 729 O O . ILE A 1 90 ? 3.114 -1.587 -18.809 1.00 93.62 90 ILE A O 1
ATOM 733 N N . PRO A 1 91 ? 4.720 -2.228 -20.247 1.00 95.69 91 PRO A N 1
ATOM 734 C CA . PRO A 1 91 ? 4.847 -3.583 -19.717 1.00 95.69 91 PRO A CA 1
ATOM 735 C C . PRO A 1 91 ? 5.257 -3.622 -18.239 1.00 95.69 91 PRO A C 1
ATOM 737 O O . PRO A 1 91 ? 6.084 -2.825 -17.793 1.00 95.69 91 PRO A O 1
ATOM 740 N N . ILE A 1 92 ? 4.694 -4.564 -17.478 1.00 94.69 92 ILE A N 1
ATOM 741 C CA . ILE A 1 92 ? 4.967 -4.701 -16.036 1.00 94.69 92 ILE A CA 1
ATOM 742 C C . ILE A 1 92 ? 6.445 -4.980 -15.720 1.00 94.69 92 ILE A C 1
ATOM 744 O O . ILE A 1 92 ? 6.937 -4.542 -14.683 1.00 94.69 92 ILE A O 1
ATOM 748 N N . ASP A 1 93 ? 7.199 -5.615 -16.622 1.00 93.44 93 ASP A N 1
ATOM 749 C CA . ASP A 1 93 ? 8.644 -5.816 -16.455 1.00 93.44 93 ASP A CA 1
ATOM 750 C C . ASP A 1 93 ? 9.421 -4.490 -16.506 1.00 93.44 93 ASP A C 1
ATOM 752 O O . ASP A 1 93 ? 10.401 -4.312 -15.779 1.00 93.44 93 ASP A O 1
ATOM 756 N N . ILE A 1 94 ? 8.967 -3.528 -17.317 1.00 94.50 94 ILE A N 1
ATOM 757 C CA . ILE A 1 94 ? 9.535 -2.177 -17.354 1.00 94.50 94 ILE A CA 1
ATOM 758 C C . ILE A 1 94 ? 9.184 -1.425 -16.072 1.00 94.50 94 ILE A C 1
ATOM 760 O O . ILE A 1 94 ? 10.049 -0.762 -15.502 1.00 94.50 94 ILE A O 1
ATOM 764 N N . ILE A 1 95 ? 7.957 -1.583 -15.567 1.00 94.69 95 ILE A N 1
ATOM 765 C CA . ILE A 1 95 ? 7.551 -1.018 -14.271 1.0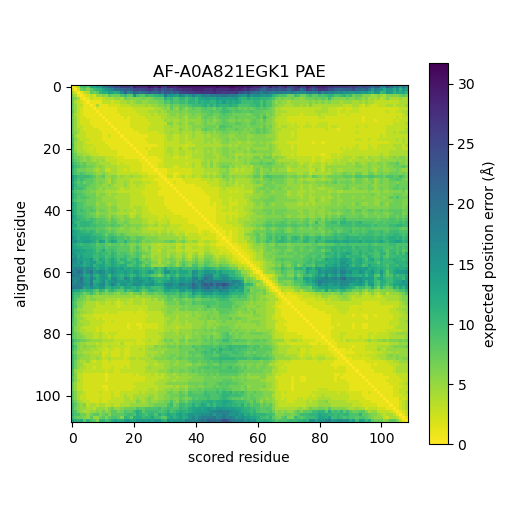0 94.69 95 ILE A CA 1
ATOM 766 C C . ILE A 1 95 ? 8.445 -1.568 -13.151 1.00 94.69 95 ILE A C 1
ATOM 768 O O . ILE A 1 95 ? 8.957 -0.778 -12.360 1.00 94.69 95 ILE A O 1
ATOM 772 N N . ARG A 1 96 ? 8.732 -2.882 -13.139 1.00 94.44 96 ARG A N 1
ATOM 773 C CA . ARG A 1 96 ? 9.676 -3.506 -12.189 1.00 94.44 96 ARG A CA 1
ATOM 774 C C . ARG A 1 96 ? 11.051 -2.840 -12.250 1.00 94.44 96 ARG A C 1
ATOM 776 O O . ARG A 1 96 ? 11.612 -2.486 -11.217 1.00 94.44 96 ARG A O 1
ATOM 783 N N . LYS A 1 97 ? 11.592 -2.635 -13.457 1.00 93.56 97 LYS A N 1
ATOM 784 C CA . LYS A 1 97 ? 12.911 -2.006 -13.660 1.00 93.56 97 LYS A CA 1
ATOM 785 C C . LYS A 1 97 ? 12.949 -0.559 -13.169 1.00 93.56 97 LYS A C 1
ATOM 787 O O . LYS A 1 97 ? 13.926 -0.163 -12.543 1.00 93.56 97 LYS A O 1
ATOM 792 N N . LEU A 1 98 ? 11.897 0.219 -13.421 1.00 92.56 98 LEU A N 1
ATOM 793 C CA . LEU A 1 98 ? 11.790 1.595 -12.927 1.00 92.56 98 LEU A CA 1
ATOM 794 C C . LEU A 1 98 ? 11.659 1.637 -11.398 1.00 92.56 98 LEU A C 1
ATOM 796 O O . LEU A 1 98 ? 12.305 2.459 -10.751 1.00 92.56 98 LEU A O 1
ATOM 800 N N . ALA A 1 99 ? 10.882 0.721 -10.816 1.00 91.50 99 ALA A N 1
ATOM 801 C CA . ALA A 1 99 ? 10.700 0.626 -9.371 1.00 91.50 99 ALA A CA 1
ATOM 802 C C . ALA A 1 99 ? 11.997 0.216 -8.654 1.00 91.50 99 ALA A C 1
ATOM 804 O O . ALA A 1 99 ? 12.309 0.779 -7.608 1.00 91.50 99 ALA A O 1
ATOM 805 N N . ILE A 1 100 ? 12.804 -0.675 -9.249 1.00 91.38 100 ILE A N 1
ATOM 806 C CA . ILE A 1 100 ? 14.146 -1.020 -8.742 1.00 91.38 100 ILE A CA 1
ATOM 807 C C . ILE A 1 100 ? 15.006 0.233 -8.569 1.00 91.38 100 ILE A C 1
ATOM 809 O O . ILE A 1 100 ? 15.677 0.373 -7.550 1.00 91.38 100 ILE A O 1
ATOM 813 N N . ILE A 1 101 ? 14.996 1.137 -9.553 1.00 88.62 101 ILE A N 1
ATOM 814 C CA . ILE A 1 101 ? 15.802 2.366 -9.514 1.00 88.62 101 ILE A CA 1
ATOM 815 C C . ILE A 1 101 ? 15.344 3.258 -8.355 1.00 88.62 101 ILE A C 1
ATOM 817 O O . ILE A 1 101 ? 16.170 3.758 -7.599 1.00 88.62 101 ILE A O 1
ATOM 821 N N . VAL A 1 102 ? 14.030 3.417 -8.183 1.00 86.62 102 VAL A N 1
ATOM 822 C CA . VAL A 1 102 ? 13.440 4.215 -7.098 1.00 86.62 102 VAL A CA 1
ATOM 823 C C . VAL A 1 102 ? 13.793 3.650 -5.720 1.00 86.62 102 VAL A C 1
ATOM 825 O O . VAL A 1 102 ? 14.214 4.404 -4.842 1.00 86.62 102 VAL A O 1
ATOM 828 N N . ILE A 1 103 ? 13.671 2.330 -5.547 1.00 84.31 103 ILE A N 1
ATOM 829 C CA . ILE A 1 103 ? 13.930 1.649 -4.273 1.00 84.31 103 ILE A CA 1
ATOM 830 C C . ILE A 1 103 ? 15.423 1.665 -3.924 1.00 84.31 103 ILE A C 1
ATOM 832 O O . ILE A 1 103 ? 15.774 1.996 -2.795 1.00 84.31 103 ILE A O 1
ATOM 836 N N . LYS A 1 104 ? 16.315 1.364 -4.878 1.00 82.81 104 LYS A N 1
ATOM 837 C CA . LYS A 1 104 ? 17.769 1.356 -4.629 1.00 82.81 104 LYS A CA 1
ATOM 838 C C . LYS A 1 104 ? 18.310 2.731 -4.250 1.00 82.81 104 LYS A C 1
ATOM 840 O O . LYS A 1 104 ? 19.191 2.833 -3.403 1.00 82.81 104 LYS A O 1
ATOM 845 N N . GLU A 1 105 ? 17.769 3.776 -4.864 1.00 81.69 105 GLU A N 1
ATOM 846 C CA . GLU A 1 105 ? 18.166 5.159 -4.598 1.00 81.69 105 GLU A CA 1
ATOM 847 C C . GLU A 1 105 ? 17.426 5.771 -3.392 1.00 81.69 105 GLU A C 1
ATOM 849 O O . GLU A 1 105 ? 17.718 6.906 -3.017 1.00 81.69 105 GLU A O 1
ATOM 854 N N . ASN A 1 106 ? 16.477 5.048 -2.780 1.00 74.06 106 ASN A N 1
ATOM 855 C CA . ASN A 1 106 ? 15.616 5.519 -1.687 1.00 74.06 106 ASN A CA 1
ATOM 856 C C . ASN A 1 106 ? 14.910 6.859 -1.987 1.00 74.06 106 ASN A C 1
ATOM 858 O O . ASN A 1 106 ? 14.782 7.721 -1.116 1.00 74.06 106 ASN A O 1
ATOM 862 N N . VAL A 1 107 ? 14.451 7.056 -3.228 1.00 75.69 107 VAL A N 1
ATOM 863 C CA . VAL A 1 107 ? 13.792 8.302 -3.659 1.00 75.69 107 VAL A CA 1
ATOM 864 C C . VAL A 1 107 ? 12.284 8.097 -3.723 1.00 75.69 107 VAL A C 1
ATOM 866 O O . VAL A 1 107 ? 11.733 7.906 -4.799 1.00 75.69 107 VAL A O 1
ATOM 869 N N . PHE A 1 108 ? 11.617 8.154 -2.574 1.00 73.12 108 PHE A N 1
ATOM 870 C CA . PHE A 1 108 ? 10.156 8.097 -2.486 1.00 73.12 108 PHE A CA 1
ATOM 871 C C . PHE A 1 108 ? 9.595 9.522 -2.430 1.00 73.12 108 PHE A C 1
ATOM 873 O O . PHE A 1 108 ? 10.057 10.337 -1.629 1.00 73.12 108 PHE A O 1
ATOM 880 N N . VAL A 1 109 ? 8.656 9.840 -3.324 1.00 63.97 109 VAL A N 1
ATOM 881 C CA . VAL A 1 109 ? 8.064 11.181 -3.494 1.00 63.97 109 VAL A CA 1
ATOM 882 C C . VAL A 1 109 ? 6.558 11.090 -3.377 1.00 63.97 109 VAL A C 1
ATOM 884 O O . VAL A 1 109 ? 6.011 10.150 -3.993 1.00 63.97 109 VAL A O 1
#

Radius of gyration: 17.54 Å; Cα contacts (8 Å, |Δi|>4): 56; chains: 1; bounding box: 43×27×47 Å

Solvent-accessible surface area (backbone atoms only — not comparable to full-atom values): 6703 Å² total; per-residue (Å²): 134,63,65,68,50,48,50,50,24,49,50,50,44,69,67,45,48,65,54,43,57,73,74,42,44,93,80,53,74,86,48,74,67,55,44,50,56,51,50,52,51,40,41,74,72,62,70,66,46,98,85,62,82,87,82,85,83,85,75,80,60,55,82,81,67,53,52,69,67,56,57,48,51,50,53,52,49,53,37,47,77,73,70,39,68,46,59,96,86,39,45,51,71,56,51,48,55,55,49,50,55,26,61,76,68,66,39,84,116

Organism: NCBI:txid392032